Protein AF-A0A5F0LXV1-F1 (afdb_monomer_lite)

Foldseek 3Di:
DQFDQAPVPRDGAQWDKDWDQDPVNVQFWIKIFTAGPPPRDTRDIDGRDTDPVNVVVVVVVCCCLVVVLVVQVVPDPDPVSVVVSVVVCVVVVVVVVVVVCVVVVSHD

Secondary structure (DSSP, 8-state):
-PPEEPTTT--EE-PEEEEEPPSSTTTB--EEEEE-TTT--EEEEEE-PBPHHHHHHHHHHHHHHHHHHHHHHHH--SHHHHHHHHHHHHHHHHHHHHHHHHHHGGG-

Radius of gyration: 21.07 Å; chains: 1; bounding box: 37×18×68 Å

Structure (mmCIF, N/CA/C/O backbone):
data_AF-A0A5F0LXV1-F1
#
_entry.id   AF-A0A5F0LXV1-F1
#
loop_
_atom_site.group_PDB
_atom_site.id
_atom_site.type_symbol
_atom_site.label_atom_id
_atom_site.label_alt_id
_atom_site.label_comp_id
_atom_site.label_asym_id
_atom_site.label_entity_id
_atom_site.label_seq_id
_atom_site.pdbx_PDB_ins_code
_atom_site.Cartn_x
_atom_site.Cartn_y
_atom_site.Cartn_z
_atom_site.occupancy
_atom_site.B_iso_or_equiv
_atom_site.auth_seq_id
_atom_site.auth_comp_id
_atom_site.auth_asym_id
_atom_site.auth_atom_id
_atom_site.pdbx_PDB_model_num
ATOM 1 N N . MET A 1 1 ? 10.654 4.166 -32.592 1.00 56.72 1 MET A N 1
ATOM 2 C CA . MET A 1 1 ? 10.496 3.738 -31.185 1.00 56.72 1 MET A CA 1
ATOM 3 C C . MET A 1 1 ? 11.149 4.796 -30.326 1.00 56.72 1 MET A C 1
ATOM 5 O O . MET A 1 1 ? 12.366 4.945 -30.408 1.00 56.72 1 MET A O 1
ATOM 9 N N . ASP A 1 2 ? 10.354 5.537 -29.566 1.00 76.31 2 ASP A N 1
ATOM 10 C CA . ASP A 1 2 ? 10.851 6.653 -28.765 1.00 76.31 2 ASP A CA 1
ATOM 11 C C . ASP A 1 2 ? 11.616 6.102 -27.559 1.00 76.31 2 ASP A C 1
ATOM 13 O O . ASP A 1 2 ? 11.078 5.347 -26.745 1.00 76.31 2 ASP A O 1
ATOM 17 N N . LYS A 1 3 ? 12.918 6.392 -27.497 1.00 81.06 3 LYS A N 1
ATOM 18 C CA . LYS A 1 3 ? 13.784 5.975 -26.392 1.00 81.06 3 LYS A CA 1
ATOM 19 C C . LYS A 1 3 ? 13.745 7.068 -25.333 1.00 81.06 3 LYS A C 1
ATOM 21 O O . LYS A 1 3 ? 14.101 8.205 -25.617 1.00 81.06 3 LYS A O 1
ATOM 26 N N . THR A 1 4 ? 13.341 6.716 -24.120 1.00 85.00 4 THR A N 1
ATOM 27 C CA . THR A 1 4 ? 13.354 7.626 -22.969 1.00 85.00 4 THR A CA 1
ATOM 28 C C . THR A 1 4 ? 14.592 7.368 -22.121 1.00 85.00 4 THR A C 1
ATOM 30 O O . THR A 1 4 ? 15.006 6.213 -21.964 1.00 85.00 4 THR A O 1
ATOM 33 N N . GLN A 1 5 ? 15.174 8.417 -21.548 1.00 88.44 5 GLN A N 1
ATOM 34 C CA . GLN A 1 5 ? 16.312 8.277 -20.646 1.00 88.44 5 GLN A CA 1
ATOM 35 C C . GLN A 1 5 ? 15.854 7.720 -19.289 1.00 88.44 5 GLN A C 1
ATOM 37 O O . GLN A 1 5 ? 14.893 8.210 -18.696 1.00 88.44 5 GLN A O 1
ATOM 42 N N . CYS A 1 6 ? 16.515 6.668 -18.801 1.00 88.00 6 CYS A N 1
ATOM 43 C CA . CYS A 1 6 ? 16.210 6.091 -17.493 1.00 88.00 6 CYS A CA 1
ATOM 44 C C . CYS A 1 6 ? 16.765 6.972 -16.356 1.00 88.00 6 CYS A C 1
ATOM 46 O O . CYS A 1 6 ? 17.967 7.221 -16.355 1.00 88.00 6 CYS A O 1
ATOM 48 N N . PRO A 1 7 ? 15.965 7.359 -15.342 1.00 86.94 7 PRO A N 1
ATOM 49 C CA . PRO A 1 7 ? 16.453 8.153 -14.208 1.00 86.94 7 PRO A CA 1
ATOM 50 C C . PRO A 1 7 ? 17.421 7.386 -13.292 1.00 86.94 7 PRO A C 1
ATOM 52 O O . PRO A 1 7 ? 18.152 8.003 -12.531 1.00 86.94 7 PRO A O 1
ATOM 55 N N . HIS A 1 8 ? 17.434 6.048 -13.353 1.00 87.31 8 HIS A N 1
ATOM 56 C CA . HIS A 1 8 ? 18.270 5.209 -12.482 1.00 87.31 8 HIS A CA 1
ATOM 57 C C . HIS A 1 8 ? 19.640 4.878 -13.081 1.00 87.31 8 HIS A C 1
ATOM 59 O O . HIS A 1 8 ? 20.598 4.691 -12.342 1.00 87.31 8 HIS A O 1
ATOM 65 N N . CYS A 1 9 ? 19.737 4.733 -14.407 1.00 89.12 9 CYS A N 1
ATOM 66 C CA . CYS A 1 9 ? 20.976 4.311 -15.074 1.00 89.12 9 CYS A CA 1
ATOM 67 C C . CYS A 1 9 ? 21.407 5.221 -16.229 1.00 89.12 9 CYS A C 1
ATOM 69 O O . CYS A 1 9 ? 22.330 4.854 -16.949 1.00 89.12 9 CYS A O 1
ATOM 71 N N . GLU A 1 10 ? 20.690 6.324 -16.468 1.00 89.38 10 GLU A N 1
ATOM 72 C CA . GLU A 1 10 ? 20.943 7.368 -17.482 1.00 89.38 10 GLU A CA 1
ATOM 73 C C . GLU A 1 10 ? 21.036 6.897 -18.944 1.00 89.38 10 GLU A C 1
ATOM 75 O O . GLU A 1 10 ? 21.228 7.694 -19.860 1.00 89.38 10 GLU A O 1
ATOM 80 N N . LYS A 1 11 ? 20.834 5.602 -19.194 1.00 87.12 11 LYS A N 1
ATOM 81 C CA . LYS A 1 11 ? 20.794 4.999 -20.526 1.00 87.12 11 LYS A CA 1
ATOM 82 C C . LYS A 1 11 ? 19.451 5.266 -21.198 1.00 87.12 11 LYS A C 1
ATOM 84 O O . LYS A 1 11 ? 18.395 5.201 -20.569 1.00 87.12 11 LYS A O 1
ATOM 89 N N . ASN A 1 12 ? 19.502 5.467 -22.510 1.00 89.81 12 ASN A N 1
ATOM 90 C CA . ASN A 1 12 ? 18.322 5.536 -23.365 1.00 89.81 12 ASN A CA 1
ATOM 91 C C . ASN A 1 12 ? 17.760 4.133 -23.599 1.00 89.81 12 ASN A C 1
ATOM 93 O O . ASN A 1 12 ? 18.386 3.302 -24.263 1.00 89.81 12 ASN A O 1
ATOM 97 N N . CYS A 1 13 ? 16.572 3.867 -23.064 1.00 86.75 13 CYS A N 1
ATOM 98 C CA . CYS A 1 13 ? 15.926 2.565 -23.158 1.00 86.75 13 CYS A CA 1
ATOM 99 C C . CYS A 1 13 ? 14.447 2.687 -23.529 1.00 86.75 13 CYS A C 1
ATOM 101 O O . CYS A 1 13 ? 13.788 3.671 -23.199 1.00 86.75 13 CYS A O 1
ATOM 103 N N . ALA A 1 14 ? 13.922 1.656 -24.192 1.00 88.75 14 ALA A N 1
ATOM 104 C CA . ALA A 1 14 ? 12.486 1.472 -24.342 1.00 88.75 14 ALA A CA 1
ATOM 105 C C . ALA A 1 14 ? 11.970 0.732 -23.091 1.00 88.75 14 ALA A C 1
ATOM 107 O O . ALA A 1 14 ? 12.406 -0.400 -22.848 1.00 88.75 14 ALA A O 1
ATOM 108 N N . PRO A 1 15 ? 11.111 1.351 -22.263 1.00 86.88 15 PRO A N 1
ATOM 109 C CA . PRO A 1 15 ? 10.650 0.729 -21.032 1.00 86.88 15 PRO A CA 1
ATOM 110 C C . PRO A 1 15 ? 9.759 -0.485 -21.316 1.00 86.88 15 PRO A C 1
ATOM 112 O O . PRO A 1 15 ? 8.885 -0.450 -22.184 1.00 86.88 15 PRO A O 1
ATOM 115 N N . LYS A 1 16 ? 9.940 -1.557 -20.541 1.00 88.62 16 LYS A N 1
ATOM 116 C CA . LYS A 1 16 ? 9.088 -2.748 -20.602 1.00 88.62 16 LYS A CA 1
ATOM 117 C C . LYS A 1 16 ? 7.869 -2.556 -19.704 1.00 88.62 16 LYS A C 1
ATOM 119 O O . LYS A 1 16 ? 8.009 -2.266 -18.516 1.00 88.62 16 LYS A O 1
ATOM 124 N N . LEU A 1 17 ? 6.677 -2.750 -20.265 1.00 90.12 17 LEU A N 1
ATOM 125 C CA . LEU A 1 17 ? 5.431 -2.699 -19.507 1.00 90.12 17 LEU A CA 1
ATOM 126 C C . LEU A 1 17 ? 5.273 -3.964 -18.655 1.00 90.12 17 LEU A C 1
ATOM 128 O O . LEU A 1 17 ? 5.295 -5.081 -19.171 1.00 90.12 17 LEU A O 1
ATOM 132 N N . TRP A 1 18 ? 5.046 -3.777 -17.360 1.00 88.94 18 TRP A N 1
ATOM 133 C CA . TRP A 1 18 ? 4.726 -4.833 -16.410 1.00 88.94 18 TRP A CA 1
ATOM 134 C C . TRP A 1 18 ? 3.422 -4.513 -15.692 1.00 88.94 18 TRP A C 1
ATOM 136 O O . TRP A 1 18 ? 3.230 -3.416 -15.166 1.00 88.94 18 TRP A O 1
ATOM 146 N N . ARG A 1 19 ? 2.510 -5.482 -15.650 1.00 88.56 19 ARG A N 1
ATOM 147 C CA . ARG A 1 19 ? 1.246 -5.367 -14.918 1.00 88.56 19 ARG A CA 1
ATOM 148 C C . ARG A 1 19 ? 1.286 -6.329 -13.753 1.00 88.56 19 ARG A C 1
ATOM 150 O O . ARG A 1 19 ? 1.593 -7.502 -13.940 1.00 88.56 19 ARG A O 1
ATOM 157 N N . TYR A 1 20 ? 0.961 -5.846 -12.565 1.00 85.69 20 TYR A N 1
ATOM 158 C CA . TYR A 1 20 ? 0.846 -6.711 -11.402 1.00 85.69 20 TYR A CA 1
ATOM 159 C C . TYR A 1 20 ? -0.407 -6.376 -10.603 1.00 85.69 20 TYR A C 1
ATOM 161 O O . TYR A 1 20 ? -0.895 -5.240 -10.575 1.00 85.69 20 TYR A O 1
ATOM 169 N N . ARG A 1 21 ? -0.943 -7.403 -9.944 1.00 80.88 21 ARG A N 1
ATOM 170 C CA . ARG A 1 21 ? -2.079 -7.261 -9.043 1.00 80.88 21 ARG A CA 1
ATOM 171 C C . ARG A 1 21 ? -1.529 -7.037 -7.630 1.00 80.88 21 ARG A C 1
ATOM 173 O O . ARG A 1 21 ? -0.817 -7.908 -7.132 1.00 80.88 21 ARG A O 1
ATOM 180 N N . PRO A 1 22 ? -1.775 -5.877 -6.997 1.00 77.19 22 PRO A N 1
ATOM 181 C CA . PRO A 1 22 ? -1.313 -5.644 -5.634 1.00 77.19 22 PRO A CA 1
ATOM 182 C C . PRO A 1 22 ? -1.966 -6.636 -4.660 1.00 77.19 22 PRO A C 1
ATOM 184 O O . PRO A 1 22 ? -3.077 -7.114 -4.895 1.00 77.19 22 PRO A O 1
ATOM 187 N N . ALA A 1 23 ? -1.277 -6.920 -3.549 1.00 70.12 23 ALA A N 1
ATOM 188 C CA . ALA A 1 23 ? -1.858 -7.660 -2.431 1.00 70.12 23 ALA A CA 1
ATOM 189 C C . ALA A 1 23 ? -3.159 -6.972 -1.974 1.00 70.12 23 ALA A C 1
ATOM 191 O O . ALA A 1 23 ? -3.224 -5.740 -1.960 1.00 70.12 23 ALA A O 1
ATOM 192 N N . PHE A 1 24 ? -4.178 -7.766 -1.627 1.00 70.31 24 PHE A N 1
ATOM 193 C CA . PHE A 1 24 ? -5.568 -7.321 -1.435 1.00 70.31 24 PHE A CA 1
ATOM 194 C C . PHE A 1 24 ? -6.220 -6.791 -2.723 1.00 70.31 24 PHE A C 1
ATOM 196 O O . PHE A 1 24 ? -6.705 -5.663 -2.787 1.00 70.31 24 PHE A O 1
ATOM 203 N N . GLY A 1 25 ? -6.268 -7.635 -3.757 1.00 65.50 25 GLY A N 1
ATOM 204 C CA . GLY A 1 25 ? -6.748 -7.296 -5.104 1.00 65.50 25 GLY A CA 1
ATOM 205 C C . GLY A 1 25 ? -8.225 -6.892 -5.248 1.00 65.50 25 GLY A C 1
ATOM 206 O O . GLY A 1 25 ? -8.661 -6.703 -6.380 1.00 65.50 25 GLY A O 1
ATOM 207 N N . ALA A 1 26 ? -8.978 -6.787 -4.146 1.00 73.38 26 ALA A N 1
ATOM 208 C CA . ALA A 1 26 ? -10.314 -6.181 -4.080 1.00 73.38 26 ALA A CA 1
ATOM 209 C C . ALA A 1 26 ? -10.277 -4.729 -3.552 1.00 73.38 26 ALA A C 1
ATOM 211 O O . ALA A 1 26 ? -11.128 -3.910 -3.894 1.00 73.38 26 ALA A O 1
ATOM 212 N N . LEU A 1 27 ? -9.262 -4.387 -2.750 1.00 75.69 27 LEU A N 1
ATOM 213 C CA . LEU A 1 27 ? -9.117 -3.079 -2.103 1.00 75.69 27 LEU A CA 1
ATOM 214 C C . LEU A 1 27 ? -8.279 -2.102 -2.932 1.00 75.69 27 LEU A C 1
ATOM 216 O O . LEU A 1 27 ? -8.262 -0.909 -2.638 1.00 75.69 27 LEU A O 1
ATOM 220 N N . ARG A 1 28 ? -7.562 -2.583 -3.954 1.00 78.69 28 ARG A N 1
ATOM 221 C CA . ARG A 1 28 ? -6.711 -1.759 -4.820 1.00 78.69 28 ARG A CA 1
ATOM 222 C C . ARG A 1 28 ? -6.870 -2.124 -6.290 1.00 78.69 28 ARG A C 1
ATOM 224 O O . ARG A 1 28 ? -6.945 -3.302 -6.636 1.00 78.69 28 ARG A O 1
ATOM 231 N N . TYR A 1 29 ? -6.864 -1.106 -7.146 1.00 81.56 29 TYR A N 1
ATOM 232 C CA . TYR A 1 29 ? -6.832 -1.277 -8.597 1.00 81.56 29 TYR A CA 1
ATOM 233 C C . TYR A 1 29 ? -5.501 -1.891 -9.052 1.00 81.56 29 TYR A C 1
ATOM 235 O O . TYR A 1 29 ? -4.485 -1.788 -8.360 1.00 81.56 29 TYR A O 1
ATOM 243 N N . MET A 1 30 ? -5.494 -2.519 -10.234 1.00 84.69 30 MET A N 1
ATOM 244 C CA . MET A 1 30 ? -4.256 -3.014 -10.845 1.00 84.69 30 MET A CA 1
ATOM 245 C C . MET A 1 30 ? -3.221 -1.894 -10.979 1.00 84.69 30 MET A C 1
ATOM 247 O O . MET A 1 30 ? -3.564 -0.725 -11.176 1.00 84.69 30 MET A O 1
ATOM 251 N N . ALA A 1 31 ? -1.951 -2.268 -10.857 1.00 86.44 31 ALA A N 1
ATOM 252 C CA . ALA A 1 31 ? -0.833 -1.360 -11.026 1.00 86.44 31 ALA A CA 1
ATOM 253 C C . ALA A 1 31 ? -0.037 -1.743 -12.276 1.00 86.44 31 ALA A C 1
ATOM 255 O O . ALA A 1 31 ? 0.241 -2.918 -12.538 1.00 86.44 31 ALA A O 1
ATOM 256 N N . THR A 1 32 ? 0.327 -0.726 -13.042 1.00 88.62 32 THR A N 1
ATOM 257 C CA . THR A 1 32 ? 1.138 -0.809 -14.253 1.00 88.62 32 THR A CA 1
ATOM 258 C C . THR A 1 32 ? 2.456 -0.094 -13.999 1.00 88.62 32 THR A C 1
ATOM 260 O O . THR A 1 32 ? 2.471 1.075 -13.618 1.00 88.62 32 THR A O 1
ATOM 263 N N . GLN A 1 33 ? 3.564 -0.799 -14.195 1.00 90.88 33 GLN A N 1
ATOM 264 C CA . GLN A 1 33 ? 4.920 -0.281 -14.057 1.00 90.88 33 GLN A CA 1
ATOM 265 C C . GLN A 1 33 ? 5.645 -0.350 -15.399 1.00 90.88 33 GLN A C 1
ATOM 267 O O . GLN A 1 33 ? 5.514 -1.316 -16.145 1.00 90.88 33 GLN A O 1
ATOM 272 N N . HIS A 1 34 ? 6.421 0.681 -15.690 1.00 90.12 34 HIS A N 1
ATOM 273 C CA . HIS A 1 34 ? 7.321 0.760 -16.830 1.00 90.12 34 HIS A CA 1
ATOM 274 C C . HIS A 1 34 ? 8.736 0.575 -16.298 1.00 90.12 34 HIS A C 1
ATOM 276 O O . HIS A 1 34 ? 9.244 1.466 -15.619 1.00 90.12 34 HIS A O 1
ATOM 282 N N . LEU A 1 35 ? 9.344 -0.585 -16.545 1.00 89.44 35 LEU A N 1
ATOM 283 C CA . LEU A 1 35 ? 10.672 -0.912 -16.023 1.00 89.44 35 LEU A CA 1
ATOM 284 C C . LEU A 1 35 ? 11.754 -0.714 -17.081 1.00 89.44 35 LEU A C 1
ATOM 286 O O . LEU A 1 35 ? 11.559 -1.026 -18.259 1.00 89.44 35 LEU A O 1
ATOM 290 N N . CYS A 1 36 ? 12.918 -0.244 -16.647 1.00 89.50 36 CYS A N 1
ATOM 291 C CA . CYS A 1 36 ? 14.112 -0.203 -17.477 1.00 89.50 36 CYS A CA 1
ATOM 292 C C . CYS A 1 36 ? 14.642 -1.632 -17.702 1.00 89.50 36 CYS A C 1
ATOM 294 O O . CYS A 1 36 ? 14.908 -2.335 -16.725 1.00 89.50 36 CYS A O 1
ATOM 296 N N . PRO A 1 37 ? 14.856 -2.074 -18.954 1.00 88.56 37 PRO A N 1
ATOM 297 C CA . PRO A 1 37 ? 15.365 -3.416 -19.242 1.00 88.56 37 PRO A CA 1
ATOM 298 C C . PRO A 1 37 ? 16.824 -3.623 -18.809 1.00 88.56 37 PRO A C 1
ATOM 300 O O . PRO A 1 37 ? 17.256 -4.763 -18.691 1.00 88.56 37 PRO A O 1
ATOM 303 N N . PHE A 1 38 ? 17.585 -2.547 -18.580 1.00 89.62 38 PHE A N 1
ATOM 304 C CA . PHE A 1 38 ? 18.998 -2.634 -18.206 1.00 89.62 38 PHE A CA 1
ATOM 305 C C . PHE A 1 38 ? 19.210 -2.762 -16.698 1.00 89.62 38 PHE A C 1
ATOM 307 O O . PHE A 1 38 ? 19.988 -3.602 -16.266 1.00 89.62 38 PHE A O 1
ATOM 314 N N . CYS A 1 39 ? 18.549 -1.919 -15.898 1.00 88.31 39 CYS A N 1
ATOM 315 C CA . CYS A 1 39 ? 18.745 -1.882 -14.445 1.00 88.31 39 CYS A CA 1
ATOM 316 C C . CYS A 1 39 ? 17.562 -2.440 -13.644 1.00 88.31 39 CYS A C 1
ATOM 318 O O . CYS A 1 39 ? 17.664 -2.571 -12.430 1.00 88.31 39 CYS A O 1
ATOM 320 N N . GLY A 1 40 ? 16.424 -2.725 -14.286 1.00 87.44 40 GLY A N 1
ATOM 321 C CA . GLY A 1 40 ? 15.203 -3.146 -13.596 1.00 87.44 40 GLY A CA 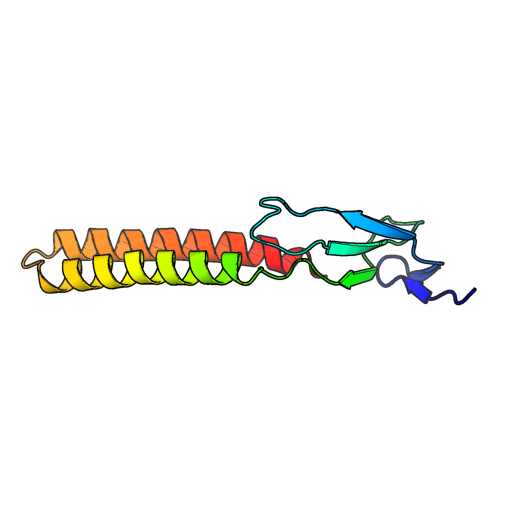1
ATOM 322 C C . GLY A 1 40 ? 14.529 -2.042 -12.774 1.00 87.44 40 GLY A C 1
ATOM 323 O O . GLY A 1 40 ? 13.543 -2.311 -12.097 1.00 87.44 40 GLY A O 1
ATOM 324 N N . GLY A 1 41 ? 15.028 -0.802 -12.826 1.00 87.88 41 GLY A N 1
ATOM 325 C CA . GLY A 1 41 ? 14.424 0.337 -12.139 1.00 87.88 41 GLY A CA 1
ATOM 326 C C . GLY A 1 41 ? 13.049 0.683 -12.711 1.00 87.88 41 GLY A C 1
ATOM 327 O O . GLY A 1 41 ? 12.843 0.642 -13.928 1.00 87.88 41 GLY A O 1
ATOM 328 N N . VAL A 1 42 ? 12.103 1.037 -11.839 1.00 89.00 42 VAL A N 1
ATOM 329 C CA . VAL A 1 42 ? 10.774 1.515 -12.243 1.00 89.00 42 VAL A CA 1
ATOM 330 C C . VAL A 1 42 ? 10.901 2.974 -12.683 1.00 89.00 42 VAL A C 1
ATOM 332 O O . VAL A 1 42 ? 11.358 3.816 -11.919 1.00 89.00 42 VAL A O 1
ATOM 335 N N . MET A 1 43 ? 10.519 3.265 -13.926 1.00 86.25 43 MET A N 1
ATOM 336 C CA . MET A 1 43 ? 10.550 4.611 -14.510 1.00 86.25 43 MET A CA 1
ATOM 337 C C . MET A 1 43 ? 9.222 5.339 -14.312 1.00 86.25 43 MET A C 1
ATOM 339 O O . MET A 1 43 ? 9.191 6.481 -13.872 1.00 86.25 43 MET A O 1
ATOM 343 N N . TYR A 1 44 ? 8.115 4.656 -14.614 1.00 84.75 44 TYR A N 1
ATOM 344 C CA . TYR A 1 44 ? 6.767 5.197 -14.460 1.00 84.75 44 TYR A CA 1
ATOM 345 C C . TYR A 1 44 ? 5.867 4.157 -13.815 1.00 84.75 44 TYR A C 1
ATOM 347 O O . TYR A 1 44 ? 5.872 2.991 -14.214 1.00 84.75 44 TYR A O 1
ATOM 355 N N . GLN A 1 45 ? 5.049 4.584 -12.860 1.00 86.88 45 GLN A N 1
ATOM 356 C CA . GLN A 1 45 ? 4.025 3.744 -12.261 1.00 86.88 45 GLN A CA 1
ATOM 357 C C . GLN A 1 45 ? 2.672 4.446 -12.317 1.00 86.88 45 GLN A C 1
ATOM 359 O O . GLN A 1 45 ? 2.535 5.590 -11.892 1.00 86.88 45 GLN A O 1
ATOM 364 N N . SER A 1 46 ? 1.664 3.732 -12.805 1.00 84.62 46 SER A N 1
ATOM 365 C CA . SER A 1 46 ? 0.269 4.165 -12.821 1.00 84.62 46 SER A CA 1
ATOM 366 C C . SER A 1 46 ? -0.633 3.094 -12.198 1.00 84.62 46 SER A C 1
ATOM 368 O O . SER A 1 46 ? -0.274 1.917 -12.117 1.00 84.62 46 SER A O 1
ATOM 370 N N . GLY A 1 47 ? -1.793 3.507 -11.686 1.00 81.06 47 GLY A N 1
ATOM 371 C CA . GLY A 1 47 ? -2.714 2.618 -10.972 1.00 81.06 47 GLY A CA 1
ATOM 372 C C . GLY A 1 47 ? -2.289 2.314 -9.529 1.00 81.06 47 GLY A C 1
ATOM 373 O O . GLY A 1 47 ? -1.567 3.083 -8.895 1.00 81.06 47 GLY A O 1
ATOM 374 N N . GLY A 1 48 ? -2.792 1.213 -8.964 1.00 78.75 48 GLY A N 1
ATOM 375 C CA . GLY A 1 48 ? -2.530 0.838 -7.565 1.00 78.75 48 GLY A CA 1
ATOM 376 C C . GLY A 1 48 ? -3.234 1.698 -6.505 1.00 78.75 48 GLY A C 1
ATOM 377 O O . GLY A 1 48 ? -2.953 1.544 -5.314 1.00 78.75 48 GLY A O 1
ATOM 378 N N . GLN A 1 49 ? -4.134 2.596 -6.915 1.00 80.75 49 GLN A N 1
ATOM 379 C CA . GLN A 1 49 ? -4.975 3.376 -6.006 1.00 80.75 49 GLN A CA 1
ATOM 380 C C . GLN A 1 49 ? -5.989 2.478 -5.281 1.00 80.75 49 GLN A C 1
ATOM 382 O O . GLN A 1 49 ? -6.327 1.391 -5.756 1.00 80.75 49 GLN A O 1
ATOM 387 N N . LEU A 1 50 ? -6.455 2.935 -4.116 1.00 80.62 50 LEU A N 1
ATOM 388 C CA . LEU A 1 50 ? -7.515 2.269 -3.360 1.00 80.62 50 LEU A CA 1
ATOM 389 C C . LEU A 1 50 ? -8.816 2.295 -4.168 1.00 80.62 50 LEU A C 1
ATOM 391 O O . LEU A 1 50 ? -9.178 3.323 -4.743 1.00 80.62 50 LEU A O 1
ATOM 395 N N . THR A 1 51 ? -9.506 1.158 -4.213 1.00 84.38 51 THR A N 1
ATOM 396 C CA . THR A 1 51 ? -10.860 1.082 -4.769 1.00 84.38 51 THR A CA 1
ATOM 397 C C . THR A 1 51 ? -11.847 1.802 -3.851 1.00 84.38 51 THR A C 1
ATOM 399 O O . THR A 1 51 ? -11.528 2.111 -2.702 1.00 84.38 51 THR A O 1
ATOM 402 N N . ILE A 1 52 ? -13.066 2.052 -4.336 1.00 84.44 52 ILE A N 1
ATOM 403 C CA . ILE A 1 52 ? -14.150 2.625 -3.518 1.00 84.44 52 ILE A CA 1
ATOM 404 C C . ILE A 1 52 ? -14.383 1.760 -2.269 1.00 84.44 52 ILE A C 1
ATOM 406 O O . ILE A 1 52 ? -14.457 2.278 -1.160 1.00 84.44 52 ILE A O 1
ATOM 410 N N . PHE A 1 53 ? -14.380 0.432 -2.430 1.00 81.25 53 PHE A N 1
ATOM 411 C CA . PHE A 1 53 ? -14.431 -0.513 -1.312 1.00 81.25 53 PHE A CA 1
ATOM 412 C C . PHE A 1 53 ? -13.225 -0.386 -0.375 1.00 81.25 53 PHE A C 1
ATOM 414 O O . PHE A 1 53 ? -13.390 -0.411 0.840 1.00 81.25 53 PHE A O 1
ATOM 421 N N . GLY A 1 54 ? -12.020 -0.203 -0.923 1.00 80.25 54 GLY A N 1
ATOM 422 C CA . GLY A 1 54 ? -10.816 0.076 -0.139 1.00 80.25 54 GLY A CA 1
ATOM 423 C C . GLY A 1 54 ? -10.957 1.314 0.747 1.00 80.25 54 GLY A C 1
ATOM 424 O O . GLY A 1 54 ? -10.623 1.261 1.928 1.00 80.25 54 GLY A O 1
ATOM 425 N N . TRP A 1 55 ? -11.499 2.402 0.203 1.00 81.00 55 TRP A N 1
ATOM 426 C CA . TRP A 1 55 ? -11.782 3.618 0.967 1.00 81.00 55 TRP A CA 1
ATOM 427 C C . TRP A 1 55 ? -12.853 3.409 2.032 1.00 81.00 55 TRP A C 1
ATOM 429 O O . TRP A 1 55 ? -12.682 3.864 3.160 1.00 81.00 55 TRP A O 1
ATOM 439 N N . LEU A 1 56 ? -13.917 2.677 1.704 1.00 85.06 56 LEU A N 1
ATOM 440 C CA . LEU A 1 56 ? -15.000 2.378 2.637 1.00 85.06 56 LEU A CA 1
ATOM 441 C C . LEU A 1 56 ? -14.477 1.617 3.863 1.00 85.06 56 LEU A C 1
ATOM 443 O O . LEU A 1 56 ? -14.761 2.009 4.990 1.00 85.06 56 LEU A O 1
ATOM 447 N N . VAL A 1 57 ? -13.636 0.598 3.661 1.00 84.56 57 VAL A N 1
ATOM 448 C CA . VAL A 1 57 ? -13.012 -0.156 4.764 1.00 84.56 57 VAL A CA 1
ATOM 449 C C . VAL A 1 57 ? -12.138 0.743 5.639 1.00 84.56 57 VAL A C 1
ATOM 451 O O . VAL A 1 57 ? -12.199 0.644 6.862 1.00 84.56 57 VAL A O 1
ATOM 454 N N . VAL A 1 58 ? -11.354 1.642 5.036 1.00 83.25 58 VAL A N 1
ATOM 455 C CA . VAL A 1 58 ? -10.511 2.588 5.786 1.00 83.25 58 VAL A CA 1
ATOM 456 C C . VAL A 1 58 ? -11.363 3.539 6.630 1.00 83.25 58 VAL A C 1
ATOM 458 O O . VAL A 1 58 ? -11.047 3.756 7.797 1.00 83.25 58 VAL A O 1
ATOM 461 N N . ILE A 1 59 ? -12.455 4.067 6.073 1.00 84.44 59 ILE A N 1
ATOM 462 C CA . ILE A 1 59 ? -13.365 4.976 6.783 1.00 84.44 59 ILE A CA 1
ATOM 463 C C . ILE A 1 59 ? -14.075 4.249 7.928 1.00 84.44 59 ILE A C 1
ATOM 465 O O . ILE A 1 59 ? -14.109 4.766 9.040 1.00 84.44 59 ILE A O 1
ATOM 469 N N . VAL A 1 60 ? -14.598 3.043 7.688 1.00 86.06 60 VAL A N 1
ATOM 470 C CA . VAL A 1 60 ? -15.285 2.248 8.718 1.00 86.06 60 VAL A CA 1
ATOM 471 C C . VAL A 1 60 ? -14.328 1.870 9.845 1.00 86.06 60 VAL A C 1
ATOM 473 O O . VAL A 1 60 ? -14.661 2.061 11.011 1.00 86.06 60 VAL A O 1
ATOM 476 N N . ALA A 1 61 ? -13.120 1.401 9.523 1.00 84.56 61 ALA A N 1
ATOM 477 C CA . ALA A 1 61 ? -12.110 1.101 10.534 1.00 84.56 61 ALA A CA 1
ATOM 478 C C . ALA A 1 61 ? -11.729 2.355 11.336 1.00 84.56 61 ALA A C 1
ATOM 480 O O . ALA A 1 61 ? -11.657 2.297 12.562 1.00 84.56 61 ALA A O 1
ATOM 481 N N . GLY A 1 62 ? -11.552 3.496 10.660 1.00 84.44 62 GLY A N 1
ATOM 482 C CA . GLY A 1 62 ? -11.283 4.780 11.305 1.00 84.44 62 GLY A CA 1
ATOM 483 C C . GLY A 1 62 ? -12.416 5.243 12.221 1.00 84.44 62 GLY A C 1
ATOM 484 O O . GLY A 1 62 ? -12.145 5.731 13.313 1.00 84.44 62 GLY A O 1
ATOM 485 N N . LEU A 1 63 ? -13.674 5.043 11.824 1.00 85.00 63 LEU A N 1
ATOM 486 C CA . LEU A 1 63 ? -14.849 5.367 12.638 1.00 85.00 63 LEU A CA 1
ATOM 487 C C . LEU A 1 63 ? -14.970 4.466 13.865 1.00 85.00 63 LEU A C 1
ATOM 489 O O . LEU A 1 63 ? -15.223 4.974 14.951 1.00 85.00 63 LEU A O 1
ATOM 493 N N . ILE A 1 64 ? -14.765 3.156 13.715 1.00 84.00 64 ILE A N 1
ATOM 494 C CA . ILE A 1 64 ? -14.811 2.208 14.838 1.00 84.00 64 ILE A CA 1
ATOM 495 C C . ILE A 1 64 ? -13.716 2.546 15.850 1.00 84.00 64 ILE A C 1
ATOM 497 O O . ILE A 1 64 ? -13.997 2.651 17.043 1.00 84.00 64 ILE A O 1
ATOM 501 N N . PHE A 1 65 ? -12.487 2.774 15.377 1.00 81.19 65 PHE A N 1
ATOM 502 C CA . PHE A 1 65 ? -11.388 3.184 16.247 1.00 81.19 65 PHE A CA 1
ATOM 503 C C . PHE A 1 65 ? -11.644 4.554 16.874 1.00 81.19 65 PHE A C 1
ATOM 505 O O . PHE A 1 65 ? -11.471 4.702 18.076 1.00 81.19 65 PHE A O 1
ATOM 512 N N . GLY A 1 66 ? -12.089 5.544 16.100 1.00 79.31 66 GLY A N 1
ATOM 513 C CA . GLY A 1 66 ? -12.337 6.897 16.592 1.00 79.31 66 GLY A CA 1
ATOM 514 C C . GLY A 1 66 ? -13.455 6.952 17.629 1.00 79.31 66 GLY A C 1
ATOM 515 O O . GLY A 1 66 ? -13.246 7.457 18.727 1.00 79.31 66 GLY A O 1
ATOM 516 N N . LEU A 1 67 ? -14.628 6.396 17.318 1.00 80.44 67 LEU A N 1
ATOM 517 C CA . LEU A 1 67 ? -15.782 6.398 18.222 1.00 80.44 67 LEU A CA 1
ATOM 518 C C . LEU A 1 67 ? -15.546 5.521 19.451 1.00 80.44 67 LEU A C 1
ATOM 520 O O . LEU A 1 67 ? -15.872 5.943 20.557 1.00 80.44 67 LEU A O 1
ATOM 524 N N . GLY A 1 68 ? -14.947 4.338 19.275 1.00 75.62 68 GLY A N 1
ATOM 525 C CA . GLY A 1 68 ? -14.591 3.464 20.392 1.00 75.62 68 GLY A CA 1
ATOM 526 C C . GLY A 1 68 ? -13.603 4.138 21.344 1.00 75.62 68 GLY A C 1
ATOM 527 O O . GLY A 1 68 ? -13.796 4.116 22.555 1.00 75.62 68 GLY A O 1
ATOM 528 N N . PHE A 1 69 ? -12.600 4.823 20.796 1.00 72.31 69 PHE A N 1
ATOM 529 C CA . PHE A 1 69 ? -11.596 5.530 21.583 1.00 72.31 69 PHE A CA 1
ATOM 530 C C . PHE A 1 69 ? -12.153 6.769 22.298 1.00 72.31 69 PHE A C 1
ATOM 532 O O . PHE A 1 69 ? -11.884 6.977 23.480 1.00 72.31 69 PHE A O 1
ATOM 539 N N . ILE A 1 70 ? -12.972 7.574 21.611 1.00 71.62 70 ILE A N 1
ATOM 540 C CA . ILE A 1 70 ? -13.612 8.763 22.194 1.00 71.62 70 ILE A CA 1
ATOM 541 C C . ILE A 1 70 ? -14.586 8.357 23.308 1.00 71.62 70 ILE A C 1
ATOM 543 O O . ILE A 1 70 ? -14.571 8.958 24.379 1.00 71.62 70 ILE A O 1
ATOM 547 N N . ALA A 1 71 ? -15.396 7.315 23.101 1.00 71.19 71 ALA A N 1
ATOM 548 C CA . ALA A 1 71 ? -16.316 6.821 24.125 1.00 71.19 71 ALA A CA 1
ATOM 549 C C . ALA A 1 71 ? -15.577 6.313 25.375 1.00 71.19 71 ALA A C 1
ATOM 551 O O . ALA A 1 71 ? -16.045 6.523 26.495 1.00 71.19 71 ALA A O 1
ATOM 552 N N . GLN A 1 72 ? -14.411 5.688 25.195 1.00 67.56 72 GLN A N 1
ATOM 553 C CA . GLN A 1 72 ? -13.591 5.203 26.302 1.00 67.56 72 GLN A CA 1
ATOM 554 C C . GLN A 1 72 ? -12.970 6.355 27.108 1.00 67.56 72 GLN A C 1
ATOM 556 O O . GLN A 1 72 ? -12.994 6.314 28.334 1.00 67.56 72 GLN A O 1
ATOM 561 N N . LEU A 1 73 ? -12.536 7.430 26.439 1.00 68.69 73 LEU A N 1
ATOM 562 C CA . LEU A 1 73 ? -12.023 8.644 27.091 1.00 68.69 73 LEU A CA 1
ATOM 563 C C . LEU A 1 73 ? -13.072 9.394 27.926 1.00 68.69 73 LEU A C 1
ATOM 565 O O . LEU A 1 73 ? -12.733 9.958 28.961 1.00 68.69 73 LEU A O 1
ATOM 569 N N . PHE A 1 74 ? -14.338 9.422 27.497 1.00 67.44 74 PHE A N 1
ATOM 570 C CA . PHE A 1 74 ? -15.404 10.105 28.248 1.00 67.44 74 PHE A CA 1
ATOM 571 C C . PHE A 1 74 ? -15.914 9.304 29.454 1.00 67.44 74 PHE A C 1
ATOM 573 O O . PHE A 1 74 ? -16.504 9.885 30.364 1.00 67.44 74 PHE A O 1
ATOM 580 N N . LYS A 1 75 ? -15.712 7.980 29.467 1.00 67.00 75 LYS A N 1
ATOM 581 C CA . LYS A 1 75 ? -16.179 7.096 30.545 1.00 67.00 75 LYS A CA 1
ATOM 582 C C . LYS A 1 75 ? -15.125 6.858 31.632 1.00 67.00 75 LYS A C 1
ATOM 584 O O . LYS A 1 75 ? -15.494 6.517 32.754 1.00 67.00 75 LYS A O 1
ATOM 589 N N . SER A 1 76 ? -13.840 7.033 31.331 1.00 60.22 76 SER A N 1
ATOM 590 C CA . SER A 1 76 ? -12.759 6.782 32.287 1.00 60.22 76 SER A CA 1
ATOM 591 C C . SER A 1 76 ? -12.701 7.864 33.376 1.00 60.22 76 SER A C 1
ATOM 593 O O . SER A 1 76 ? -12.333 9.004 33.094 1.00 60.22 76 SER A O 1
ATOM 595 N N . GLN A 1 77 ? -13.028 7.508 34.624 1.00 63.66 77 GLN A N 1
ATOM 596 C CA . GLN A 1 77 ? -12.701 8.310 35.817 1.00 63.66 77 GLN A CA 1
ATOM 597 C C . GLN A 1 77 ? -11.274 8.044 36.334 1.00 63.66 77 GLN A C 1
ATOM 599 O O . GLN A 1 77 ? -10.757 8.831 37.123 1.00 63.66 77 GLN A O 1
ATOM 604 N N . ASP A 1 78 ? -10.621 6.981 35.851 1.00 69.56 78 ASP A N 1
ATOM 605 C CA . ASP A 1 78 ? -9.285 6.562 36.270 1.00 69.56 78 ASP A CA 1
ATOM 606 C C . ASP A 1 78 ? -8.193 6.922 35.253 1.00 69.56 78 ASP A C 1
ATOM 608 O O . ASP A 1 78 ? -8.302 6.694 34.046 1.00 69.56 78 ASP A O 1
ATOM 612 N N . ILE A 1 79 ? -7.082 7.445 35.776 1.00 70.00 79 ILE A N 1
ATOM 613 C CA . ILE A 1 79 ? -5.935 7.962 35.013 1.00 70.00 79 ILE A CA 1
ATOM 614 C C . ILE A 1 79 ? -5.225 6.834 34.232 1.00 70.00 79 ILE A C 1
ATOM 616 O O . ILE A 1 79 ? -4.678 7.055 33.151 1.00 70.00 79 ILE A O 1
ATOM 620 N N . THR A 1 80 ? -5.253 5.603 34.748 1.00 68.62 80 THR A N 1
ATOM 621 C CA . THR A 1 80 ? -4.617 4.420 34.140 1.00 68.62 80 THR A CA 1
ATOM 622 C C . THR A 1 80 ? -5.235 4.034 32.797 1.00 68.62 80 THR A C 1
ATOM 624 O O . THR A 1 80 ? -4.500 3.681 31.873 1.00 68.62 80 THR A O 1
ATOM 627 N N . GLU A 1 81 ? -6.554 4.162 32.638 1.00 67.94 81 GLU A N 1
ATOM 628 C CA . GLU A 1 81 ? -7.226 3.864 31.366 1.00 67.94 81 GLU A CA 1
ATOM 629 C C . GLU A 1 81 ? -6.885 4.890 30.279 1.00 67.94 81 GLU A C 1
ATOM 631 O O . GLU A 1 81 ? -6.707 4.531 29.111 1.00 67.94 81 GLU A O 1
ATOM 636 N N . VAL A 1 82 ? -6.685 6.152 30.668 1.00 69.56 82 VAL A N 1
ATOM 637 C CA . VAL A 1 82 ? -6.259 7.224 29.756 1.00 69.56 82 VAL A CA 1
ATOM 638 C C . VAL A 1 82 ? -4.844 6.962 29.225 1.00 69.56 82 VAL A C 1
ATOM 640 O O . VAL A 1 82 ? -4.589 7.137 28.031 1.00 69.56 82 VAL A O 1
ATOM 643 N N . PHE A 1 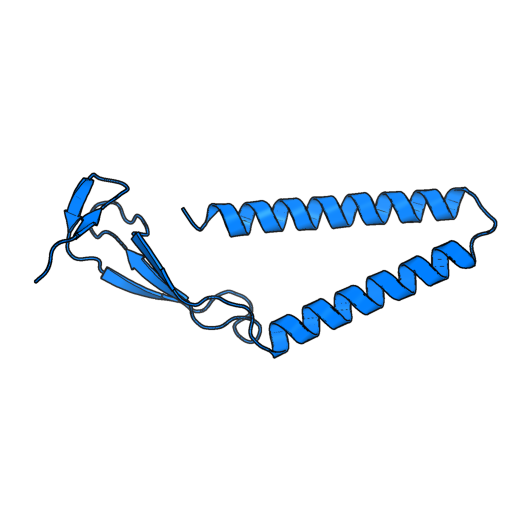83 ? -3.927 6.480 30.073 1.00 73.38 83 PHE A N 1
ATOM 644 C CA . PHE A 1 83 ? -2.565 6.120 29.656 1.00 73.38 83 PHE A CA 1
ATOM 645 C C . PHE A 1 83 ? -2.531 4.919 28.705 1.00 73.38 83 PHE A C 1
ATOM 647 O O . PHE A 1 83 ? -1.803 4.954 27.710 1.00 73.38 83 PHE A O 1
ATOM 654 N N . ILE A 1 84 ? -3.332 3.881 28.967 1.00 75.44 84 ILE A N 1
ATOM 655 C CA . ILE A 1 84 ? -3.463 2.725 28.064 1.00 75.44 84 ILE A CA 1
ATOM 656 C C . ILE A 1 84 ? -4.026 3.183 26.712 1.00 75.44 84 ILE A C 1
ATOM 658 O O . ILE A 1 84 ? -3.520 2.786 25.657 1.00 75.44 84 ILE A O 1
ATOM 662 N N . GLY A 1 85 ? -5.008 4.088 26.735 1.00 73.12 85 GLY A N 1
ATOM 663 C CA . GLY A 1 85 ? -5.556 4.711 25.538 1.00 73.12 85 GLY A CA 1
ATOM 664 C C . GLY A 1 85 ? -4.495 5.463 24.726 1.00 73.12 85 GLY A C 1
ATOM 665 O O . GLY A 1 85 ? -4.266 5.146 23.555 1.00 73.12 85 GLY A O 1
ATOM 666 N N . LEU A 1 86 ? -3.787 6.410 25.342 1.00 77.44 86 LEU A N 1
ATOM 667 C CA . LEU A 1 86 ? -2.725 7.182 24.682 1.00 77.44 86 LEU A CA 1
ATOM 668 C C . LEU A 1 86 ? -1.592 6.294 24.147 1.00 77.44 86 LEU A C 1
ATOM 670 O O . LEU A 1 86 ? -1.130 6.499 23.022 1.00 77.44 86 LEU A O 1
ATOM 674 N N . GLY A 1 87 ? -1.184 5.278 24.912 1.00 81.12 87 GLY A N 1
ATOM 675 C CA . GLY A 1 87 ? -0.182 4.302 24.484 1.00 81.12 87 GLY A CA 1
ATOM 676 C C . GLY A 1 87 ? -0.625 3.512 23.251 1.00 81.12 87 GLY A C 1
ATOM 677 O O . GLY A 1 87 ? 0.154 3.340 22.310 1.00 81.12 87 GLY A O 1
ATOM 678 N N . SER A 1 88 ? -1.893 3.096 23.205 1.00 79.56 88 SER A N 1
ATOM 679 C CA . SER A 1 88 ? -2.452 2.386 22.050 1.00 79.56 88 SER A CA 1
ATOM 680 C C . SER A 1 88 ? -2.495 3.260 20.788 1.00 79.56 88 SER A C 1
ATOM 682 O O . SER A 1 88 ? -2.120 2.793 19.710 1.00 79.56 88 SER A O 1
ATOM 684 N N . LEU A 1 89 ? -2.857 4.544 20.913 1.00 80.19 89 LEU A N 1
ATOM 685 C CA . LEU A 1 89 ? -2.846 5.495 19.798 1.00 80.19 89 LEU A CA 1
ATOM 686 C C . LEU A 1 89 ? -1.436 5.731 19.261 1.00 80.19 89 LEU A C 1
ATOM 688 O O . LEU A 1 89 ? -1.230 5.702 18.047 1.00 80.19 89 LEU A O 1
ATOM 692 N N . ALA A 1 90 ? -0.466 5.943 20.151 1.00 82.19 90 ALA A N 1
ATOM 693 C CA . ALA A 1 90 ? 0.925 6.135 19.759 1.00 82.19 90 ALA A CA 1
ATOM 694 C C . ALA A 1 90 ? 1.473 4.894 19.035 1.00 82.19 90 ALA A C 1
ATOM 696 O O . ALA A 1 90 ? 2.141 5.019 18.006 1.00 82.19 90 ALA A O 1
ATOM 697 N N . PHE A 1 91 ? 1.133 3.695 19.518 1.00 83.62 91 PHE A N 1
ATOM 698 C CA . PHE A 1 91 ? 1.537 2.434 18.902 1.00 83.62 91 PHE A CA 1
ATOM 699 C C . PHE A 1 91 ? 0.933 2.247 17.503 1.00 83.62 91 PHE A C 1
ATOM 701 O O . PHE A 1 91 ? 1.666 2.039 16.532 1.00 83.62 91 PHE A O 1
ATOM 708 N N . TRP A 1 92 ? -0.389 2.381 17.359 1.00 79.81 92 TRP A N 1
ATOM 709 C CA . TRP A 1 92 ? -1.051 2.264 16.055 1.00 79.81 92 TRP A CA 1
ATOM 710 C C . TRP A 1 92 ? -0.630 3.374 15.088 1.00 79.81 92 TRP A C 1
ATOM 712 O O . TRP A 1 92 ? -0.425 3.104 13.903 1.00 79.81 92 TRP A O 1
ATOM 722 N N . GLY A 1 93 ? -0.415 4.595 15.585 1.00 84.56 93 GLY A N 1
ATOM 723 C CA . GLY A 1 93 ? 0.131 5.710 14.814 1.00 84.56 93 GLY A CA 1
ATOM 724 C C . GLY A 1 93 ? 1.543 5.432 14.297 1.00 84.56 93 GLY A C 1
ATOM 725 O O . GLY A 1 93 ? 1.829 5.674 13.123 1.00 84.56 93 GLY A O 1
ATOM 726 N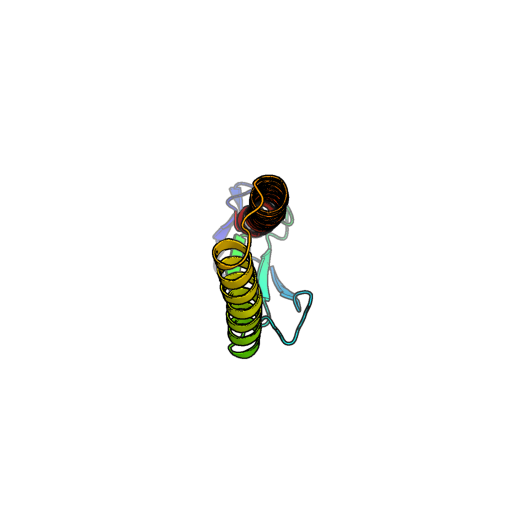 N . PHE A 1 94 ? 2.411 4.845 15.125 1.00 85.94 94 PHE A N 1
ATOM 727 C CA . PHE A 1 94 ? 3.756 4.436 14.718 1.00 85.94 94 PHE A CA 1
ATOM 728 C C . PHE A 1 94 ? 3.725 3.330 13.655 1.00 85.94 94 PHE A C 1
ATOM 730 O O . PHE A 1 94 ? 4.434 3.417 12.649 1.00 85.94 94 PHE A O 1
ATOM 737 N N . ILE A 1 95 ? 2.868 2.319 13.820 1.00 83.25 95 ILE A N 1
ATOM 738 C CA . ILE A 1 95 ? 2.681 1.260 12.817 1.00 83.25 95 ILE A CA 1
ATOM 739 C C . ILE A 1 95 ? 2.157 1.846 11.499 1.00 83.25 95 ILE A C 1
ATOM 741 O O . ILE A 1 95 ? 2.698 1.541 10.432 1.00 83.25 95 ILE A O 1
ATOM 745 N N . ALA A 1 96 ? 1.161 2.732 11.556 1.00 82.69 96 ALA A N 1
ATOM 746 C CA . ALA A 1 96 ? 0.634 3.419 10.381 1.00 82.69 96 ALA A CA 1
ATOM 747 C C . ALA A 1 96 ? 1.711 4.265 9.685 1.00 82.69 96 ALA A C 1
ATOM 749 O O . ALA A 1 96 ? 1.831 4.216 8.460 1.00 82.69 96 ALA A O 1
ATOM 750 N N . TYR A 1 97 ? 2.546 4.974 10.449 1.00 80.44 97 TYR A N 1
ATOM 751 C CA . TYR A 1 97 ? 3.674 5.741 9.924 1.00 80.44 97 TYR A CA 1
ATOM 752 C C . TYR A 1 97 ? 4.709 4.848 9.227 1.00 80.44 97 TYR A C 1
ATOM 754 O O . TYR A 1 97 ? 5.136 5.146 8.109 1.00 80.44 97 TYR A O 1
ATOM 762 N N . GLN A 1 98 ? 5.076 3.718 9.834 1.00 81.00 98 GLN A N 1
ATOM 763 C CA . GLN A 1 98 ? 6.020 2.771 9.236 1.00 81.00 98 GLN A CA 1
ATOM 764 C C . GLN A 1 98 ? 5.469 2.153 7.947 1.00 81.00 98 GLN A C 1
ATOM 766 O O . GLN A 1 98 ? 6.188 2.033 6.949 1.00 81.00 98 GLN A O 1
ATOM 771 N N . LEU A 1 99 ? 4.177 1.816 7.922 1.00 77.75 99 LEU A N 1
ATOM 772 C CA . LEU A 1 99 ? 3.503 1.350 6.712 1.00 77.75 99 LEU A CA 1
ATOM 773 C C . LEU A 1 99 ? 3.458 2.445 5.642 1.00 77.75 99 LEU A C 1
ATOM 775 O O . LEU A 1 99 ? 3.782 2.174 4.484 1.00 77.75 99 LEU A O 1
ATO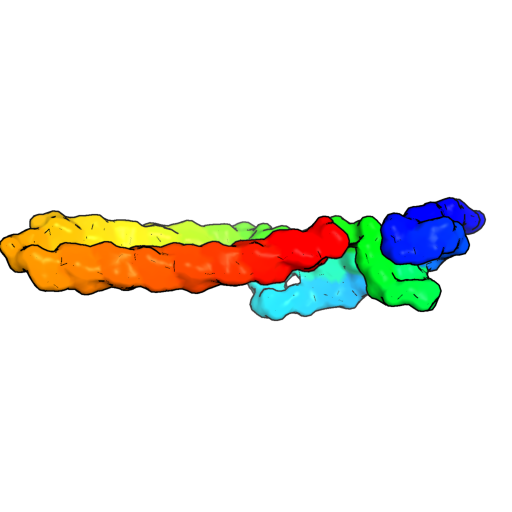M 779 N N . TYR A 1 100 ? 3.125 3.681 6.016 1.00 77.44 100 TYR A N 1
ATOM 780 C CA . TYR A 1 100 ? 3.126 4.826 5.110 1.00 77.44 100 TYR A CA 1
ATOM 781 C C . TYR A 1 100 ? 4.506 5.044 4.484 1.00 77.44 100 TYR A C 1
ATOM 783 O O . TYR A 1 100 ? 4.612 5.104 3.259 1.00 77.44 100 TYR A O 1
ATOM 791 N N . LYS A 1 101 ? 5.572 5.065 5.294 1.00 72.75 101 LYS A N 1
ATOM 792 C CA . LYS A 1 101 ? 6.960 5.192 4.827 1.00 72.75 101 LYS A CA 1
ATOM 793 C C . LYS A 1 101 ? 7.344 4.064 3.864 1.00 72.75 101 LYS A C 1
ATOM 795 O O . LYS A 1 101 ? 7.981 4.306 2.840 1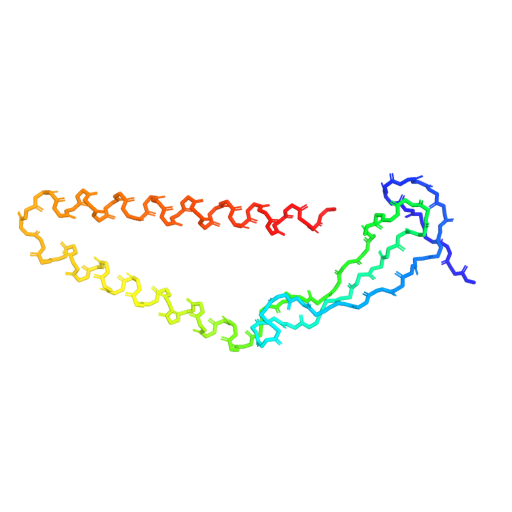.00 72.75 101 LYS A O 1
ATOM 800 N N . ARG A 1 102 ? 6.910 2.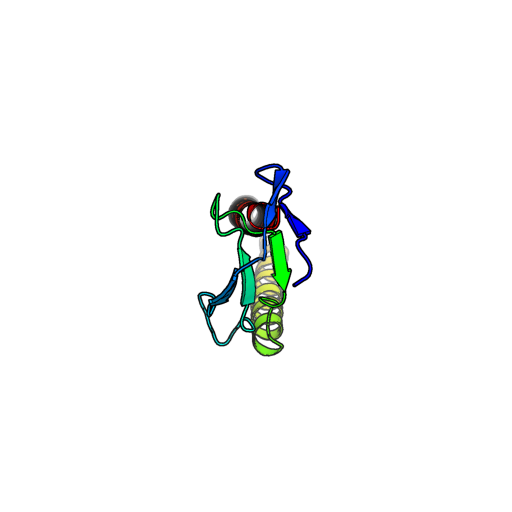832 4.144 1.00 66.50 102 ARG A N 1
ATOM 801 C CA . ARG A 1 102 ? 7.159 1.668 3.277 1.00 66.50 102 ARG A CA 1
ATOM 802 C C . ARG A 1 102 ? 6.406 1.743 1.945 1.00 66.50 102 ARG A C 1
ATOM 804 O O . ARG A 1 102 ? 6.925 1.280 0.930 1.00 66.50 102 ARG A O 1
ATOM 811 N N . PHE A 1 103 ? 5.201 2.312 1.923 1.00 60.25 103 PHE A N 1
ATOM 812 C CA . PHE A 1 103 ? 4.440 2.514 0.686 1.00 60.25 103 PHE A CA 1
ATOM 813 C C . PHE A 1 103 ? 4.897 3.747 -0.106 1.00 60.25 103 PHE A C 1
ATOM 815 O O . PHE A 1 103 ? 4.876 3.700 -1.336 1.00 60.25 103 PHE A O 1
ATOM 822 N N . SER A 1 104 ? 5.335 4.821 0.556 1.00 56.59 104 SER A N 1
ATOM 823 C CA . SER A 1 104 ? 5.814 6.041 -0.107 1.00 56.59 104 SER A CA 1
ATOM 824 C C . SER A 1 104 ? 7.224 5.881 -0.683 1.00 56.59 104 SER A C 1
ATOM 826 O O . SER A 1 104 ? 7.491 6.383 -1.772 1.00 56.59 104 SER A O 1
ATOM 828 N N . GLY A 1 105 ? 8.091 5.093 -0.037 1.00 49.12 105 GLY A N 1
ATOM 829 C CA . GLY A 1 105 ? 9.430 4.770 -0.543 1.00 49.12 105 GLY A CA 1
ATOM 830 C C . GLY A 1 105 ? 9.452 3.934 -1.831 1.00 49.12 105 GLY A C 1
ATOM 831 O O . GLY A 1 105 ? 10.483 3.859 -2.481 1.00 49.12 105 GLY A O 1
ATOM 832 N N . ARG A 1 106 ? 8.321 3.337 -2.237 1.00 49.09 106 ARG A N 1
ATOM 833 C CA . ARG A 1 106 ? 8.170 2.613 -3.517 1.00 49.09 106 ARG A CA 1
ATOM 834 C C . ARG A 1 106 ? 7.758 3.501 -4.699 1.00 49.09 106 ARG A C 1
ATOM 836 O O . ARG A 1 106 ? 7.569 2.975 -5.789 1.00 49.09 106 ARG A O 1
ATOM 843 N N . ARG A 1 107 ? 7.558 4.809 -4.481 1.00 46.44 107 ARG A N 1
ATOM 844 C CA . ARG A 1 107 ? 7.173 5.792 -5.516 1.00 46.44 107 ARG A CA 1
ATOM 845 C C . ARG A 1 107 ? 8.343 6.623 -6.068 1.00 46.44 107 ARG A C 1
ATOM 847 O O . ARG A 1 107 ? 8.080 7.567 -6.806 1.00 46.44 107 ARG A O 1
ATOM 854 N N . ARG A 1 108 ? 9.594 6.313 -5.720 1.00 40.00 108 ARG A N 1
ATOM 855 C CA . ARG A 1 108 ? 10.783 6.899 -6.359 1.00 40.00 108 ARG A CA 1
ATOM 856 C C . ARG A 1 108 ? 11.536 5.832 -7.133 1.00 40.00 108 ARG A C 1
ATOM 858 O O . ARG A 1 108 ? 11.646 4.714 -6.588 1.00 40.00 108 ARG A O 1
#

Sequence (108 aa):
MDKTQCPHCEKNCAPKLWRYRPAFGALRYMATQHLCPFCGGVMYQSGGQLTIFGWLVVIVAGLIFGLGFIAQLFKSQDITEVFIGLGSLAFWGFIAYQLYKRFSGRRR

pLDDT: mean 78.9, std 10.31, range [40.0, 90.88]